Protein AF-A0A538ED12-F1 (afdb_monomer_lite)

Foldseek 3Di:
DCCCPVVVHDPVDLVVQLVVCVVVPHDNVVSVVQSVDVCVCVCVVVVVVVVCVVVPNPDPDWDQDPVPDIDHDPDDPVVVVVVVVVVD

Radius of gyration: 17.28 Å; chains: 1; bounding box: 34×29×42 Å

Sequence (88 aa):
MDAYWSEATDIGGPDELRRLAAEVGLAPDDVERVIGESSAFLDVVEASTRQAQSIGINAIPAFLLDRRLIVLGAQPFEVFRNAFASIG

pLDDT: mean 95.97, std 3.17, range [71.69, 98.25]

Structure (mmCIF, N/CA/C/O backbone):
data_AF-A0A538ED12-F1
#
_entry.id   AF-A0A538ED12-F1
#
loop_
_atom_site.group_PDB
_atom_site.id
_atom_site.type_symbol
_atom_site.label_atom_id
_atom_site.label_alt_id
_atom_site.label_comp_id
_atom_site.label_asym_id
_atom_site.label_entity_id
_atom_site.label_seq_id
_atom_site.pdbx_PDB_ins_code
_atom_site.Cartn_x
_atom_site.Cartn_y
_atom_site.Cartn_z
_atom_site.occupancy
_atom_site.B_iso_or_equiv
_atom_site.auth_seq_id
_atom_site.auth_comp_id
_atom_site.auth_asym_id
_atom_site.auth_atom_id
_atom_site.pdbx_PDB_model_num
ATOM 1 N N . MET A 1 1 ? -5.698 7.590 0.484 1.00 90.81 1 MET A N 1
ATOM 2 C CA . MET A 1 1 ? -4.446 8.351 0.260 1.00 90.81 1 MET A CA 1
ATOM 3 C C . MET A 1 1 ? -4.609 9.778 0.746 1.00 90.81 1 MET A C 1
ATOM 5 O O . MET A 1 1 ? -3.739 10.223 1.482 1.00 90.81 1 MET A O 1
ATOM 9 N N . ASP A 1 2 ? -5.718 10.445 0.407 1.00 96.50 2 ASP A N 1
ATOM 10 C CA . ASP A 1 2 ? -5.987 11.828 0.825 1.00 96.50 2 ASP A CA 1
ATOM 11 C C . ASP A 1 2 ? -5.952 12.028 2.340 1.00 96.50 2 ASP A C 1
ATOM 13 O O . ASP A 1 2 ? -5.226 12.904 2.791 1.00 96.50 2 ASP A O 1
ATOM 17 N N . ALA A 1 3 ? -6.591 11.149 3.117 1.00 97.69 3 ALA A N 1
ATOM 18 C CA . ALA A 1 3 ? -6.549 11.175 4.584 1.00 97.69 3 A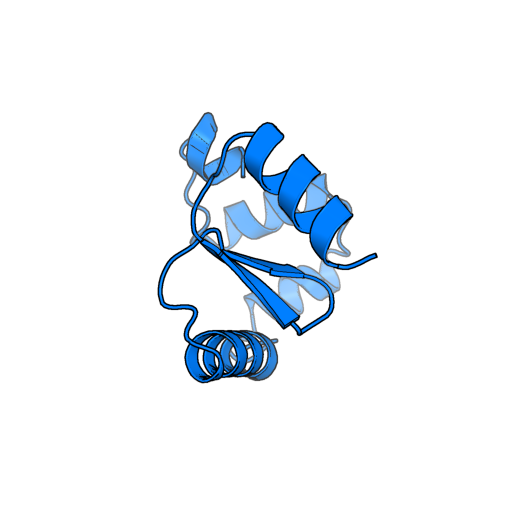LA A CA 1
ATOM 19 C C . ALA A 1 3 ? -5.134 11.411 5.155 1.00 97.69 3 ALA A C 1
ATOM 21 O O . ALA A 1 3 ? -4.894 12.343 5.913 1.00 97.69 3 ALA A O 1
ATOM 22 N N . TYR A 1 4 ? -4.148 10.629 4.707 1.00 97.56 4 TYR A N 1
ATOM 23 C CA . TYR A 1 4 ? -2.776 10.756 5.199 1.00 97.56 4 TYR A CA 1
ATOM 24 C C . TYR A 1 4 ? -1.999 11.905 4.546 1.00 97.56 4 TYR A C 1
ATOM 26 O O . TYR A 1 4 ? -1.342 12.679 5.235 1.00 97.56 4 TYR A O 1
ATOM 34 N N . TRP A 1 5 ? -2.038 12.011 3.213 1.00 96.69 5 TRP A N 1
ATOM 35 C CA . TRP A 1 5 ? -1.144 12.908 2.467 1.00 96.69 5 TRP A CA 1
ATOM 36 C C . TRP A 1 5 ? -1.700 14.317 2.249 1.00 96.69 5 TRP A C 1
ATOM 38 O O . TRP A 1 5 ? -0.921 15.265 2.176 1.00 96.69 5 TRP A O 1
ATOM 48 N N . SER A 1 6 ? -3.018 14.454 2.123 1.00 97.75 6 SER A N 1
ATOM 49 C CA . SER A 1 6 ? -3.705 15.713 1.811 1.00 97.75 6 SER A CA 1
ATOM 50 C C . SER A 1 6 ? -4.338 16.333 3.060 1.00 97.75 6 SER A C 1
ATOM 52 O O . SER A 1 6 ? -4.251 17.542 3.262 1.00 97.75 6 SER A O 1
ATOM 54 N N . GLU A 1 7 ? -4.964 15.509 3.901 1.00 97.38 7 GLU A N 1
ATOM 55 C CA . GLU A 1 7 ? -5.736 15.932 5.080 1.00 97.38 7 GLU A CA 1
ATOM 56 C C . GLU A 1 7 ? -4.934 15.833 6.386 1.00 97.38 7 GLU A C 1
ATOM 58 O O . GLU A 1 7 ? -5.318 16.435 7.387 1.00 97.38 7 GLU A O 1
ATOM 63 N N . ALA A 1 8 ? -3.804 15.117 6.368 1.00 97.50 8 ALA A N 1
ATOM 64 C CA . ALA A 1 8 ? -2.922 14.894 7.514 1.00 97.50 8 ALA A CA 1
ATOM 65 C C . ALA A 1 8 ? -3.640 14.322 8.757 1.00 97.50 8 ALA A C 1
ATOM 67 O O . ALA A 1 8 ? -3.330 14.695 9.891 1.00 97.50 8 ALA A O 1
ATOM 68 N N . THR A 1 9 ? -4.593 13.411 8.551 1.00 97.75 9 THR A N 1
ATOM 69 C CA . THR A 1 9 ? -5.311 12.717 9.625 1.00 97.75 9 THR A CA 1
ATOM 70 C C . THR A 1 9 ? -4.579 11.453 10.088 1.00 97.75 9 THR A C 1
ATOM 72 O O . THR A 1 9 ? -3.738 10.882 9.385 1.00 97.75 9 THR A O 1
ATOM 75 N N . ASP A 1 10 ? -4.888 11.009 11.309 1.00 97.19 10 ASP A N 1
ATOM 76 C CA . ASP A 1 10 ? -4.300 9.805 11.897 1.00 97.19 10 ASP A CA 1
ATOM 77 C C . ASP A 1 10 ? -4.962 8.530 11.358 1.00 97.19 10 ASP A C 1
ATOM 79 O O . ASP A 1 10 ? -5.908 7.998 11.938 1.00 97.19 10 ASP A O 1
ATOM 83 N N . ILE A 1 11 ? -4.417 7.995 10.265 1.00 96.06 11 ILE A N 1
ATOM 84 C CA . ILE A 1 11 ? -4.858 6.713 9.691 1.00 96.06 11 ILE A CA 1
ATOM 85 C C . ILE A 1 11 ? -4.420 5.479 10.506 1.00 96.06 11 ILE A C 1
ATOM 87 O O . ILE A 1 11 ? -4.687 4.354 10.089 1.00 96.06 11 ILE A O 1
ATOM 91 N N . GLY A 1 12 ? -3.723 5.660 11.634 1.00 94.62 12 GLY A N 1
ATOM 92 C CA . GLY A 1 12 ? -3.496 4.612 12.631 1.00 94.62 12 GLY A CA 1
ATOM 93 C C . GLY A 1 12 ? -4.621 4.525 13.670 1.00 94.62 12 GLY A C 1
ATOM 94 O O . GLY A 1 12 ? -4.702 3.539 14.404 1.00 94.62 12 GLY A O 1
ATOM 95 N N . GLY A 1 13 ? -5.495 5.535 13.724 1.00 96.50 13 GLY A N 1
ATOM 96 C CA . GLY A 1 13 ? -6.604 5.633 14.662 1.00 96.50 13 GLY A CA 1
ATOM 97 C C . GLY A 1 13 ? -7.832 4.818 14.227 1.00 96.50 13 GLY A C 1
ATOM 98 O O . GLY A 1 13 ? -8.331 5.015 13.117 1.00 96.50 13 GLY A O 1
ATOM 99 N N . PRO A 1 14 ? -8.401 3.959 15.097 1.00 96.31 14 PRO A N 1
ATOM 100 C CA . PRO A 1 14 ? -9.609 3.187 14.790 1.00 96.31 14 PRO A CA 1
ATOM 101 C C . PRO A 1 14 ? -10.808 4.032 14.332 1.00 96.31 14 PRO A C 1
ATOM 103 O O . PRO A 1 14 ? -11.534 3.633 13.426 1.00 96.31 14 PRO A O 1
ATOM 106 N N . ASP A 1 15 ? -11.015 5.206 14.931 1.00 97.00 15 ASP A N 1
ATOM 107 C CA . ASP A 1 15 ? -12.159 6.070 14.608 1.00 97.00 15 ASP A CA 1
ATOM 108 C C . ASP A 1 15 ? -12.041 6.691 13.215 1.00 97.00 15 ASP A C 1
ATOM 110 O O . ASP A 1 15 ? -13.026 6.777 12.479 1.00 97.00 15 ASP A O 1
ATOM 114 N N . GLU A 1 16 ? -10.823 7.050 12.817 1.00 97.69 16 GLU A N 1
ATOM 115 C CA . GLU A 1 16 ? -10.555 7.557 11.477 1.00 97.69 16 GLU A CA 1
ATOM 116 C C . GLU A 1 16 ? -10.713 6.450 10.430 1.00 97.69 16 GLU A C 1
ATOM 118 O O . GLU A 1 16 ? -11.336 6.659 9.390 1.00 97.69 16 GLU A O 1
ATOM 123 N N . LEU A 1 17 ? -10.248 5.232 10.730 1.00 96.94 17 LEU A N 1
ATOM 124 C CA . LEU A 1 17 ? -10.464 4.073 9.862 1.00 96.94 17 LEU A CA 1
ATOM 125 C C . LEU A 1 17 ? -11.957 3.770 9.659 1.00 96.94 17 LEU A C 1
ATOM 127 O O . LEU A 1 17 ? -12.358 3.482 8.532 1.00 96.94 17 LEU A O 1
ATOM 131 N N . ARG A 1 18 ? -12.793 3.890 10.701 1.00 97.81 18 ARG A N 1
ATOM 132 C CA . ARG A 1 18 ? -14.259 3.748 10.586 1.00 97.81 18 ARG A CA 1
ATOM 133 C C . ARG A 1 18 ? -14.869 4.799 9.666 1.00 97.81 18 ARG A C 1
ATOM 135 O O . ARG A 1 18 ? -15.666 4.451 8.794 1.00 97.81 18 ARG A O 1
ATOM 142 N N . ARG A 1 19 ? -14.488 6.070 9.843 1.00 97.81 19 ARG A N 1
ATOM 143 C CA . ARG A 1 19 ? -14.955 7.181 8.999 1.00 97.81 19 ARG A CA 1
ATOM 14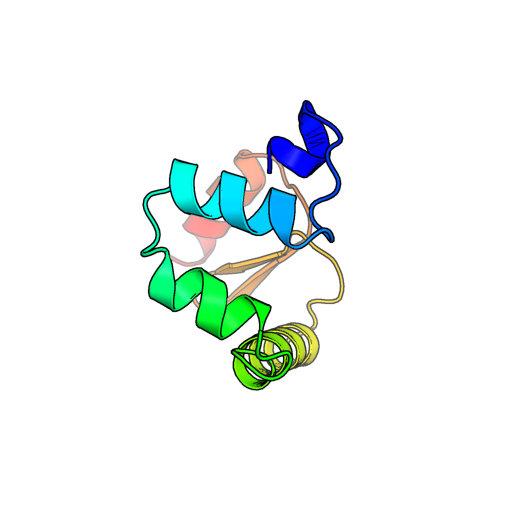4 C C . ARG A 1 19 ? -14.615 6.925 7.531 1.00 97.81 19 ARG A C 1
ATOM 146 O O . ARG A 1 19 ? -15.510 6.924 6.689 1.00 97.81 19 ARG A O 1
ATOM 153 N N . LEU A 1 20 ? -13.344 6.643 7.243 1.00 97.94 20 LEU A N 1
ATOM 154 C CA . LEU A 1 20 ? -12.853 6.402 5.884 1.00 97.94 20 LEU A CA 1
ATOM 155 C C . LEU A 1 20 ? -13.493 5.161 5.249 1.00 97.94 20 LEU A C 1
ATOM 157 O O . LEU A 1 20 ? -13.820 5.169 4.064 1.00 97.94 20 LEU A O 1
ATOM 161 N N . ALA A 1 21 ? -13.710 4.098 6.028 1.00 97.88 21 ALA A N 1
ATOM 162 C CA . ALA A 1 21 ? -14.374 2.889 5.556 1.00 97.88 21 ALA A CA 1
ATOM 163 C C . ALA A 1 21 ? -15.837 3.146 5.149 1.00 97.88 21 ALA A C 1
ATOM 165 O O . ALA A 1 21 ? -16.290 2.622 4.129 1.00 97.88 21 ALA A O 1
ATOM 166 N N . ALA A 1 22 ? -16.558 3.981 5.904 1.00 98.06 22 ALA A N 1
ATOM 167 C CA . ALA A 1 22 ? -17.924 4.377 5.570 1.00 98.06 22 ALA A CA 1
ATOM 168 C C . ALA A 1 22 ? -17.989 5.214 4.279 1.00 98.06 22 ALA A C 1
ATOM 170 O O . ALA A 1 22 ? -18.879 5.001 3.457 1.00 98.06 22 ALA A O 1
ATOM 171 N N . GLU A 1 23 ? -17.028 6.117 4.058 1.00 97.56 23 GLU A N 1
ATOM 172 C CA . GLU A 1 23 ? -16.958 6.962 2.853 1.00 97.56 23 GLU A CA 1
ATOM 173 C C . GLU A 1 23 ? -16.806 6.161 1.559 1.00 97.56 23 GLU A C 1
ATOM 175 O O . GLU A 1 23 ? -17.349 6.545 0.522 1.00 97.56 23 GLU A O 1
ATOM 180 N N . VAL A 1 24 ? -16.107 5.027 1.621 1.00 97.38 24 VAL A N 1
ATOM 181 C CA . VAL A 1 24 ? -15.934 4.119 0.477 1.00 97.38 24 VAL A CA 1
ATOM 182 C C . VAL A 1 24 ? -16.976 2.990 0.437 1.00 97.38 24 VAL A C 1
ATOM 184 O O . VAL A 1 24 ? -16.915 2.135 -0.445 1.00 97.38 24 VAL A O 1
ATOM 187 N N . GLY A 1 25 ? -17.951 2.993 1.356 1.00 98.12 25 GLY A N 1
ATOM 188 C CA . GLY A 1 25 ? -19.107 2.092 1.346 1.00 98.12 25 GLY A CA 1
ATOM 189 C C . GLY A 1 25 ? -18.868 0.690 1.914 1.00 98.12 25 GLY A C 1
ATOM 190 O O . GLY A 1 25 ? -19.592 -0.237 1.545 1.00 98.12 25 GLY A O 1
ATOM 191 N N . LEU A 1 26 ? -17.872 0.502 2.789 1.00 98.25 26 LEU A N 1
ATOM 192 C CA . LEU A 1 26 ? -17.676 -0.777 3.483 1.00 98.25 26 LEU A CA 1
ATOM 193 C C . LEU A 1 26 ? -18.770 -1.019 4.532 1.00 98.25 26 LEU A C 1
ATOM 195 O O . LEU A 1 26 ? -19.276 -0.088 5.158 1.00 98.25 26 LEU A O 1
ATOM 199 N N . ALA A 1 27 ? -19.123 -2.291 4.737 1.00 98.12 27 ALA A N 1
ATOM 200 C CA . ALA A 1 27 ? -20.126 -2.684 5.720 1.00 98.12 27 ALA A CA 1
ATOM 201 C C . ALA A 1 27 ? -19.625 -2.397 7.152 1.00 98.12 27 ALA A C 1
ATOM 203 O O . ALA A 1 27 ? -18.561 -2.903 7.519 1.00 98.12 27 ALA A O 1
ATOM 204 N N . PRO A 1 28 ? -20.375 -1.644 7.983 1.00 97.19 28 PRO A N 1
ATOM 205 C CA . PRO A 1 28 ? -19.936 -1.282 9.333 1.00 97.19 28 PRO A CA 1
ATOM 206 C C . PRO A 1 28 ? -19.575 -2.490 10.201 1.00 97.19 28 PRO A C 1
ATOM 208 O O . PRO A 1 28 ? -18.537 -2.485 10.853 1.00 97.19 28 PRO A O 1
ATOM 211 N N . ASP A 1 29 ? -20.376 -3.557 10.144 1.00 97.88 29 ASP A N 1
ATOM 212 C CA . ASP A 1 29 ? -20.150 -4.762 10.949 1.00 97.88 29 ASP A CA 1
ATOM 213 C C . ASP A 1 29 ? -18.830 -5.467 10.590 1.00 97.88 29 ASP A C 1
ATOM 215 O O . ASP A 1 29 ? -18.122 -5.958 11.471 1.00 97.88 29 ASP A O 1
ATOM 219 N N . ASP A 1 30 ? -18.457 -5.481 9.305 1.00 97.50 30 ASP A N 1
ATOM 220 C CA . ASP A 1 30 ? -17.175 -6.034 8.862 1.00 97.50 30 ASP A CA 1
ATOM 221 C C . ASP A 1 30 ? -16.000 -5.167 9.310 1.00 97.50 30 ASP A C 1
ATOM 223 O O . ASP A 1 30 ? -14.968 -5.694 9.729 1.00 97.50 30 ASP A O 1
ATOM 227 N N . VAL A 1 31 ? -16.156 -3.843 9.243 1.00 97.69 31 VAL A N 1
ATOM 228 C CA . VAL A 1 31 ? -15.139 -2.884 9.684 1.00 97.69 31 VAL A CA 1
ATOM 229 C C . VAL A 1 31 ? -14.892 -3.027 11.182 1.00 97.69 31 VAL A C 1
ATOM 231 O O . VAL A 1 31 ? -13.741 -3.162 11.590 1.00 97.69 31 VAL A O 1
ATOM 234 N N . GLU A 1 32 ? -15.948 -3.079 11.997 1.00 97.56 32 GLU A N 1
ATOM 235 C CA . GLU A 1 32 ? -15.821 -3.276 13.445 1.00 97.56 32 GLU A CA 1
ATOM 236 C C . GLU A 1 32 ? -15.155 -4.605 13.784 1.00 97.56 32 GLU A C 1
ATOM 238 O O . GLU A 1 32 ? -14.256 -4.652 14.627 1.00 97.56 32 GLU A O 1
ATOM 243 N N . ARG A 1 33 ? -15.548 -5.684 13.098 1.00 97.31 33 ARG A N 1
ATOM 244 C CA . ARG A 1 33 ? -14.937 -7.000 13.292 1.00 97.31 33 ARG A CA 1
ATOM 245 C C . ARG A 1 33 ? -13.434 -6.959 13.012 1.00 97.31 33 ARG A C 1
ATOM 247 O O . ARG A 1 33 ? -12.660 -7.472 13.810 1.00 97.31 33 ARG A O 1
ATOM 254 N N . VAL A 1 34 ? -13.020 -6.352 11.899 1.00 97.06 34 VAL A N 1
ATOM 255 C CA . VAL A 1 34 ? -11.607 -6.292 11.490 1.00 97.06 34 VAL A CA 1
ATOM 256 C C . VAL A 1 34 ? -10.797 -5.363 12.391 1.00 97.06 34 VAL A C 1
ATOM 258 O O . VAL A 1 34 ? -9.698 -5.725 12.792 1.00 97.06 34 VAL A O 1
ATOM 261 N N . ILE A 1 35 ? -11.332 -4.196 12.756 1.00 95.94 35 ILE A N 1
ATOM 262 C CA . ILE A 1 35 ? -10.663 -3.262 13.675 1.00 95.94 35 ILE A CA 1
ATOM 263 C C . ILE A 1 35 ? -10.494 -3.885 15.070 1.00 95.94 35 ILE A C 1
ATOM 265 O O . ILE A 1 35 ? -9.475 -3.663 15.723 1.00 95.94 35 ILE A O 1
ATOM 269 N N . GLY A 1 36 ? -11.474 -4.666 15.534 1.00 96.06 36 GLY A N 1
ATOM 270 C CA . GLY A 1 36 ? -11.424 -5.350 16.828 1.00 96.06 36 GLY A CA 1
ATOM 271 C C . GLY A 1 36 ? -10.521 -6.588 16.866 1.00 96.06 36 GLY A C 1
ATOM 272 O O . GLY A 1 36 ? -10.166 -7.049 17.950 1.00 96.06 36 GLY A O 1
ATOM 273 N N . GLU A 1 37 ? -10.134 -7.128 15.710 1.00 96.12 37 GLU A N 1
ATOM 274 C CA . GLU A 1 37 ? -9.350 -8.354 15.586 1.00 96.12 37 GLU A CA 1
ATOM 275 C C . GLU A 1 37 ? -7.994 -8.058 14.934 1.00 96.12 37 GLU A C 1
ATOM 277 O O . GLU A 1 37 ? -7.854 -8.065 13.716 1.00 96.12 37 GLU A O 1
ATOM 282 N N . SER A 1 38 ? -6.948 -7.856 15.741 1.00 89.00 38 SER A N 1
ATOM 283 C CA . SER A 1 38 ? -5.613 -7.484 15.237 1.00 89.00 38 SER A CA 1
ATOM 284 C C . SER A 1 38 ? -4.974 -8.511 14.291 1.00 89.00 38 SER A C 1
ATOM 286 O O . SER A 1 38 ? -4.039 -8.182 13.566 1.00 89.00 38 SER A O 1
ATOM 288 N N . SER A 1 39 ? -5.432 -9.766 14.322 1.00 95.50 39 SER A N 1
ATOM 289 C CA . SER A 1 39 ? -5.001 -10.826 13.404 1.00 95.50 39 SER A CA 1
ATOM 290 C C . SER A 1 39 ? -5.759 -10.829 12.076 1.00 95.50 39 SER A C 1
ATOM 292 O O . SER A 1 39 ? -5.327 -11.506 11.141 1.00 95.50 39 SER A O 1
ATOM 294 N N . ALA A 1 40 ? -6.871 -10.096 11.960 1.00 96.44 40 ALA A N 1
ATOM 295 C CA . ALA A 1 40 ? -7.647 -10.037 10.732 1.00 96.44 40 ALA A CA 1
ATOM 296 C C . ALA A 1 40 ? -6.764 -9.533 9.581 1.00 96.44 40 ALA A C 1
ATOM 298 O O . ALA A 1 40 ? -6.168 -8.462 9.648 1.00 96.44 40 ALA A O 1
ATOM 299 N N . PHE A 1 41 ? -6.669 -10.336 8.517 1.00 96.94 41 PHE A N 1
ATOM 300 C CA . PHE A 1 41 ? -5.820 -10.099 7.341 1.00 96.94 41 PHE A CA 1
ATOM 301 C C . PHE A 1 41 ? -4.302 -10.043 7.582 1.00 96.94 41 PHE A C 1
ATOM 303 O O . PHE A 1 41 ? -3.570 -9.839 6.611 1.00 96.94 41 PHE A O 1
ATOM 310 N N . LEU A 1 42 ? -3.803 -10.288 8.800 1.00 97.19 42 LEU A N 1
ATOM 311 C CA . LEU A 1 42 ? -2.365 -10.241 9.090 1.00 97.19 42 LEU A CA 1
ATOM 312 C C . LEU A 1 42 ? -1.576 -11.183 8.169 1.00 97.19 42 LEU A C 1
ATOM 314 O O . LEU A 1 42 ? -0.656 -10.745 7.480 1.00 97.19 42 LEU A O 1
ATOM 318 N N . ASP A 1 43 ? -2.011 -12.440 8.055 1.00 98.00 43 ASP A N 1
ATOM 319 C CA . ASP A 1 43 ? -1.373 -13.433 7.182 1.00 98.00 43 ASP A CA 1
ATOM 320 C C . ASP A 1 43 ? -1.349 -12.996 5.712 1.00 98.00 43 ASP A C 1
ATOM 322 O O . ASP A 1 43 ? -0.371 -13.239 5.004 1.00 98.00 43 ASP A O 1
ATOM 326 N N . VAL A 1 44 ? -2.408 -12.325 5.248 1.00 97.88 44 VAL A N 1
ATOM 327 C CA . VAL A 1 44 ? -2.521 -11.829 3.868 1.00 97.88 44 VAL A CA 1
ATOM 328 C C . VAL A 1 44 ? -1.511 -10.706 3.623 1.00 97.88 44 VAL A C 1
ATOM 330 O O . VAL A 1 44 ? -0.789 -10.732 2.623 1.00 97.88 44 VAL A O 1
ATOM 333 N N . VAL A 1 45 ? -1.422 -9.745 4.548 1.00 97.31 45 VAL A N 1
ATOM 334 C CA . VAL A 1 45 ? -0.481 -8.616 4.476 1.00 97.31 45 VAL A CA 1
ATOM 335 C C . VAL A 1 45 ? 0.964 -9.110 4.534 1.00 97.31 45 VAL A C 1
ATOM 337 O O . VAL A 1 45 ? 1.797 -8.715 3.710 1.00 97.31 45 VAL A O 1
ATOM 340 N N . GLU A 1 46 ? 1.274 -10.016 5.459 1.00 97.69 46 GLU A N 1
ATOM 341 C CA . GLU A 1 46 ? 2.619 -10.563 5.589 1.00 97.69 46 GLU A CA 1
ATOM 342 C C . GLU A 1 46 ? 3.014 -11.446 4.402 1.00 97.69 46 GLU A C 1
ATOM 344 O O . GLU A 1 46 ? 4.146 -11.358 3.925 1.00 97.69 46 GLU A O 1
ATOM 349 N N . ALA A 1 47 ? 2.107 -12.291 3.898 1.00 98.19 47 ALA A N 1
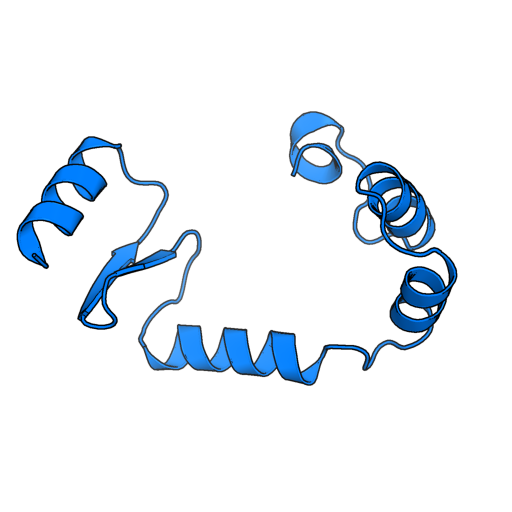ATOM 350 C CA . ALA A 1 47 ? 2.379 -13.132 2.735 1.00 98.19 47 ALA A CA 1
ATOM 351 C C . ALA A 1 47 ? 2.666 -12.286 1.489 1.00 98.19 47 ALA A C 1
ATOM 353 O O . ALA A 1 47 ? 3.646 -12.553 0.792 1.00 98.19 47 ALA A O 1
ATOM 354 N N . SER A 1 48 ? 1.876 -11.233 1.255 1.00 96.88 48 SER A N 1
ATOM 355 C CA . SER A 1 48 ? 2.111 -10.268 0.173 1.00 96.88 48 SER A CA 1
ATOM 356 C C . SER A 1 48 ? 3.474 -9.575 0.317 1.00 96.88 48 SER A C 1
ATOM 358 O O . SER A 1 48 ? 4.258 -9.515 -0.634 1.00 96.88 48 SER A O 1
ATOM 360 N N . THR A 1 49 ? 3.818 -9.142 1.535 1.00 96.94 49 THR A N 1
ATOM 361 C CA . THR A 1 49 ? 5.108 -8.497 1.832 1.00 96.94 49 THR A CA 1
ATOM 362 C C . THR A 1 49 ? 6.288 -9.445 1.596 1.00 96.94 49 THR A C 1
ATOM 364 O O . THR A 1 49 ? 7.249 -9.080 0.915 1.00 96.94 49 THR A O 1
ATOM 367 N N . ARG A 1 50 ? 6.207 -10.688 2.093 1.00 97.56 50 ARG A N 1
ATOM 368 C CA . ARG A 1 50 ? 7.224 -11.728 1.865 1.00 97.56 50 ARG A CA 1
ATOM 369 C C . ARG A 1 50 ? 7.377 -12.048 0.382 1.00 97.56 50 ARG A C 1
ATOM 371 O O . ARG A 1 50 ? 8.501 -12.192 -0.093 1.00 97.56 50 ARG A O 1
ATOM 378 N N . GLN A 1 51 ? 6.271 -12.134 -0.357 1.00 95.88 51 GLN A N 1
ATOM 379 C CA . GLN A 1 51 ? 6.304 -12.365 -1.798 1.00 95.88 51 GLN A CA 1
ATOM 380 C C . GLN A 1 51 ? 7.057 -11.240 -2.515 1.00 95.88 51 GLN A C 1
ATOM 382 O O . GLN A 1 51 ? 7.969 -11.536 -3.285 1.00 95.88 51 GLN A O 1
ATOM 387 N N . ALA A 1 52 ? 6.735 -9.975 -2.232 1.00 96.00 52 ALA A N 1
ATOM 388 C CA . ALA A 1 52 ? 7.420 -8.824 -2.820 1.00 96.00 52 ALA A CA 1
ATOM 389 C C . ALA A 1 52 ? 8.933 -8.850 -2.529 1.00 96.00 52 ALA A C 1
ATOM 391 O O . ALA A 1 52 ? 9.750 -8.744 -3.446 1.00 96.00 52 ALA A O 1
ATOM 392 N N . GLN A 1 53 ? 9.316 -9.096 -1.274 1.00 95.88 53 GLN A N 1
ATOM 393 C CA . GLN A 1 53 ? 10.722 -9.206 -0.880 1.00 95.88 53 GLN A CA 1
ATOM 394 C C . GLN A 1 53 ? 11.438 -10.369 -1.583 1.00 95.88 53 GLN A C 1
ATOM 396 O O . GLN A 1 53 ? 12.570 -10.205 -2.036 1.00 95.88 53 GLN A O 1
ATOM 401 N N . SER A 1 54 ? 10.776 -11.523 -1.736 1.00 95.62 54 SER A N 1
ATOM 402 C CA . SER A 1 54 ? 11.361 -12.718 -2.368 1.00 95.62 54 SER A CA 1
ATOM 403 C C . SER A 1 54 ? 11.731 -12.521 -3.841 1.00 95.62 54 SER A C 1
ATOM 405 O O . SER A 1 54 ? 12.622 -13.202 -4.344 1.00 95.62 54 SER A O 1
ATOM 407 N N . ILE A 1 55 ? 11.083 -11.569 -4.519 1.00 94.25 55 ILE A N 1
ATOM 408 C CA . ILE A 1 55 ? 11.359 -11.210 -5.916 1.00 94.25 55 ILE A CA 1
ATOM 409 C C . ILE A 1 55 ? 12.206 -9.933 -6.046 1.00 94.25 55 ILE A C 1
ATOM 411 O O . ILE A 1 55 ? 12.326 -9.383 -7.137 1.00 94.25 55 ILE A O 1
ATOM 415 N N . GLY A 1 56 ? 12.804 -9.458 -4.947 1.00 91.88 56 GLY A N 1
ATOM 416 C CA . GLY A 1 56 ? 13.738 -8.330 -4.943 1.00 91.88 56 GLY A CA 1
ATOM 417 C C . GLY A 1 56 ? 13.101 -6.944 -4.814 1.00 91.88 56 GLY A C 1
ATOM 418 O O . GLY A 1 56 ? 13.803 -5.946 -4.971 1.00 91.88 56 GLY A O 1
ATOM 419 N N . ILE A 1 57 ? 11.803 -6.843 -4.507 1.00 96.00 57 ILE A N 1
ATOM 420 C CA . ILE A 1 57 ? 11.159 -5.553 -4.224 1.00 96.00 57 ILE A CA 1
ATOM 421 C C . ILE A 1 57 ? 11.471 -5.154 -2.777 1.00 96.00 57 ILE A C 1
ATOM 423 O O . ILE A 1 57 ? 10.959 -5.746 -1.829 1.00 96.00 57 ILE A O 1
ATOM 427 N N . ASN A 1 58 ? 12.314 -4.133 -2.614 1.00 93.00 58 ASN A N 1
ATOM 428 C CA . ASN A 1 58 ? 12.766 -3.615 -1.315 1.00 93.00 58 ASN A CA 1
ATOM 429 C C . ASN A 1 58 ? 12.358 -2.154 -1.045 1.00 93.00 58 ASN A C 1
ATOM 431 O O . ASN A 1 58 ? 12.680 -1.614 0.011 1.00 93.00 58 ASN A O 1
ATOM 435 N N . ALA A 1 59 ? 11.654 -1.518 -1.981 1.00 93.12 59 ALA A N 1
ATOM 436 C CA . ALA A 1 59 ? 11.157 -0.153 -1.869 1.00 93.12 59 ALA A CA 1
ATOM 437 C C . ALA A 1 59 ? 9.852 0.002 -2.661 1.00 93.12 59 ALA A C 1
ATOM 439 O O . ALA A 1 59 ? 9.611 -0.738 -3.617 1.00 93.12 59 ALA A O 1
ATOM 440 N N . ILE A 1 60 ? 9.025 0.975 -2.271 1.00 95.94 60 ILE A N 1
ATOM 441 C CA . ILE A 1 60 ? 7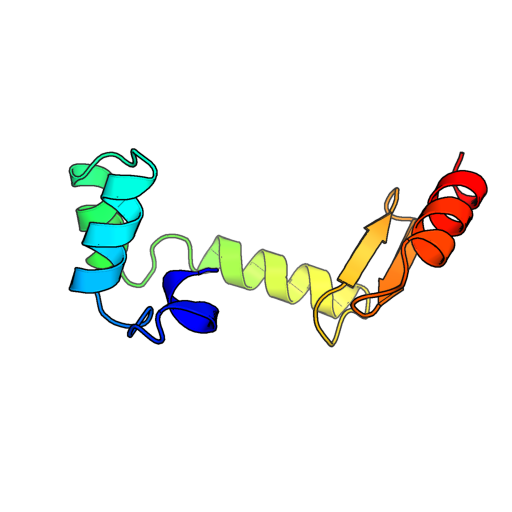.750 1.296 -2.928 1.00 95.94 60 ILE A CA 1
ATOM 442 C C . ILE A 1 60 ? 7.752 2.725 -3.510 1.00 95.94 60 ILE A C 1
ATOM 444 O O . ILE A 1 60 ? 8.458 3.588 -2.985 1.00 95.94 60 ILE A O 1
ATOM 448 N N . PRO A 1 61 ? 6.950 3.001 -4.561 1.00 96.31 61 PRO A N 1
ATOM 449 C CA . PRO A 1 61 ? 6.129 2.038 -5.302 1.00 96.31 61 PRO A CA 1
ATOM 450 C C . PRO A 1 61 ? 6.978 1.112 -6.186 1.00 96.31 61 PRO A C 1
ATOM 452 O O . PRO A 1 61 ? 8.072 1.473 -6.612 1.00 96.31 61 PRO A O 1
ATOM 455 N N . ALA A 1 62 ? 6.467 -0.088 -6.452 1.00 96.62 62 ALA A N 1
ATOM 456 C CA . ALA A 1 62 ? 7.074 -1.078 -7.335 1.00 96.62 62 ALA A CA 1
ATOM 457 C C . ALA A 1 62 ? 5.984 -1.806 -8.123 1.00 96.62 62 ALA A C 1
ATOM 459 O O . ALA A 1 62 ? 4.903 -2.069 -7.596 1.00 96.62 62 ALA A O 1
ATOM 460 N N . PHE A 1 63 ? 6.277 -2.147 -9.375 1.00 95.81 63 PHE A N 1
ATOM 461 C CA . PHE A 1 63 ? 5.329 -2.766 -10.297 1.00 95.81 63 PHE A CA 1
ATOM 462 C C . PHE A 1 63 ? 5.960 -4.011 -10.917 1.00 95.81 63 PHE A C 1
ATOM 464 O O . PHE A 1 63 ? 7.026 -3.918 -11.522 1.00 95.81 63 PHE A O 1
ATOM 471 N N . LEU A 1 64 ? 5.303 -5.166 -10.787 1.00 94.94 64 LEU A N 1
ATOM 472 C CA . LEU A 1 64 ? 5.677 -6.406 -11.471 1.00 94.94 64 LEU A CA 1
ATOM 473 C C . LEU A 1 64 ? 4.753 -6.612 -12.676 1.00 94.94 64 LEU A C 1
ATOM 475 O O . LEU A 1 64 ? 3.571 -6.907 -12.514 1.00 94.94 64 LEU A O 1
ATOM 479 N N . LEU A 1 65 ? 5.296 -6.479 -13.881 1.00 95.44 65 LEU A N 1
ATOM 480 C CA . LEU A 1 65 ? 4.560 -6.582 -15.137 1.00 95.44 65 LEU A CA 1
ATOM 481 C C . LEU A 1 65 ? 4.747 -7.974 -15.754 1.00 95.44 65 LEU A C 1
ATOM 483 O O . LEU A 1 65 ? 5.874 -8.457 -15.891 1.00 95.44 65 LEU A O 1
ATOM 487 N N . ASP A 1 66 ? 3.628 -8.634 -16.069 1.00 94.31 66 ASP A N 1
ATOM 488 C CA . ASP A 1 66 ? 3.542 -10.015 -16.585 1.00 94.31 66 ASP A CA 1
ATOM 489 C C . ASP A 1 66 ? 4.430 -11.037 -15.843 1.00 94.31 66 ASP A C 1
ATOM 491 O O . ASP A 1 66 ? 4.934 -12.000 -16.415 1.00 94.31 66 ASP A O 1
ATOM 495 N N . ARG A 1 67 ? 4.671 -10.827 -14.541 1.00 92.62 67 ARG A N 1
ATOM 496 C CA . ARG A 1 67 ? 5.588 -11.654 -13.729 1.00 92.62 67 ARG A CA 1
ATOM 497 C C . ARG A 1 67 ? 7.021 -11.747 -14.289 1.00 92.62 67 ARG A C 1
ATOM 499 O O . ARG A 1 67 ? 7.741 -12.679 -13.942 1.00 92.62 67 ARG A O 1
ATOM 506 N N . ARG A 1 68 ? 7.439 -10.808 -15.147 1.00 92.50 68 ARG A N 1
ATOM 507 C CA . ARG A 1 68 ? 8.738 -10.831 -15.851 1.00 92.50 68 ARG A CA 1
ATOM 508 C C . ARG A 1 68 ? 9.561 -9.570 -15.646 1.00 92.50 68 ARG A C 1
ATOM 510 O O . ARG A 1 68 ? 10.777 -9.662 -15.526 1.00 92.50 68 ARG A O 1
ATOM 517 N N . LEU A 1 69 ? 8.913 -8.406 -15.629 1.00 94.31 69 LEU A N 1
ATOM 518 C CA . LEU A 1 69 ? 9.591 -7.113 -15.597 1.00 94.31 69 LEU A CA 1
ATOM 519 C C . LEU A 1 69 ? 9.223 -6.349 -14.327 1.00 94.31 69 LEU A C 1
ATOM 521 O O . LEU A 1 69 ? 8.045 -6.121 -14.067 1.00 94.31 69 LEU A O 1
ATOM 525 N N . ILE A 1 70 ? 10.227 -5.937 -13.554 1.00 94.75 70 ILE A N 1
ATOM 526 C CA . ILE A 1 70 ? 10.039 -5.098 -12.367 1.00 94.75 70 ILE A CA 1
ATOM 527 C C . ILE A 1 70 ? 10.379 -3.648 -12.718 1.00 94.75 70 ILE A C 1
ATOM 529 O O . ILE A 1 70 ? 11.470 -3.365 -13.209 1.00 94.75 70 ILE A O 1
ATOM 533 N N . VAL A 1 71 ? 9.461 -2.728 -12.422 1.00 95.38 71 VAL A N 1
ATOM 534 C CA . VAL A 1 71 ? 9.673 -1.276 -12.490 1.00 95.38 71 VAL A CA 1
ATOM 535 C C . VAL A 1 71 ? 9.640 -0.724 -11.066 1.00 95.38 71 VAL A C 1
ATOM 537 O O . VAL A 1 71 ? 8.619 -0.824 -10.387 1.00 95.38 71 VAL A O 1
ATOM 540 N N . LEU A 1 72 ? 10.761 -0.166 -10.602 1.00 94.31 72 LEU A N 1
ATOM 541 C CA . LEU A 1 72 ? 10.897 0.405 -9.258 1.00 94.31 72 LEU A CA 1
ATOM 542 C C . LEU A 1 72 ? 10.757 1.931 -9.280 1.00 94.31 72 LEU A C 1
ATOM 544 O O . LEU A 1 72 ? 11.346 2.614 -10.121 1.00 94.31 72 LEU A O 1
ATOM 548 N N . GLY A 1 73 ? 10.037 2.458 -8.294 1.00 94.88 73 GLY A N 1
ATOM 549 C CA . GLY A 1 73 ? 9.822 3.882 -8.077 1.00 94.88 73 GLY A CA 1
ATOM 550 C C . GLY A 1 73 ? 8.643 4.463 -8.858 1.00 94.88 73 GLY A C 1
ATOM 551 O O . GLY A 1 73 ? 8.057 3.836 -9.743 1.00 94.88 73 GLY A O 1
ATOM 552 N N . ALA A 1 74 ? 8.296 5.703 -8.509 1.00 96.19 74 ALA A N 1
ATOM 553 C CA . ALA A 1 74 ? 7.282 6.495 -9.199 1.00 96.19 74 ALA A CA 1
ATOM 554 C C . ALA A 1 74 ? 7.853 7.025 -10.525 1.00 96.19 74 ALA A C 1
ATOM 556 O O . ALA A 1 74 ? 8.266 8.178 -10.633 1.00 96.19 74 ALA A O 1
ATOM 557 N N . GLN A 1 75 ? 7.954 6.139 -11.515 1.00 97.19 75 GLN A N 1
ATOM 558 C CA . GLN A 1 75 ? 8.561 6.454 -12.803 1.00 97.19 75 GLN A CA 1
ATOM 559 C C . GLN A 1 75 ? 7.644 7.318 -13.688 1.00 97.19 75 GLN A C 1
ATOM 561 O O . GLN A 1 75 ? 6.418 7.242 -13.571 1.00 97.19 75 GLN A O 1
ATOM 566 N N . PRO A 1 76 ? 8.209 8.108 -14.619 1.00 97.88 76 PRO A N 1
ATOM 567 C CA . PRO A 1 76 ? 7.428 8.825 -15.620 1.00 97.88 76 PRO A CA 1
ATOM 568 C C . PRO A 1 76 ? 6.595 7.884 -16.498 1.00 97.88 76 PRO A C 1
ATOM 570 O O . PRO A 1 76 ? 6.993 6.748 -16.763 1.00 97.88 76 PRO A O 1
ATOM 573 N N . PHE A 1 77 ? 5.489 8.400 -17.041 1.00 97.44 77 PHE A N 1
ATOM 574 C CA . PHE A 1 77 ? 4.607 7.675 -17.970 1.00 97.44 77 PHE A CA 1
ATOM 575 C C . PHE A 1 77 ? 5.370 6.969 -19.102 1.00 97.44 77 PHE A C 1
ATOM 577 O O . PHE A 1 77 ? 5.074 5.827 -19.445 1.00 97.44 77 PHE A O 1
ATOM 584 N N . GLU A 1 78 ? 6.397 7.625 -19.641 1.00 97.94 78 GLU A N 1
ATOM 585 C CA . GLU A 1 78 ? 7.210 7.103 -20.738 1.00 97.94 78 GLU A CA 1
ATOM 586 C C . GLU A 1 78 ? 7.933 5.792 -20.411 1.00 97.94 78 GLU A C 1
ATOM 588 O O . GLU A 1 78 ? 8.046 4.912 -21.266 1.00 97.94 78 GLU A O 1
ATOM 593 N N . VAL A 1 79 ? 8.370 5.621 -19.161 1.00 97.56 79 VAL A N 1
ATOM 594 C CA . VAL A 1 79 ? 8.994 4.374 -18.704 1.00 97.56 79 VAL A CA 1
ATOM 595 C C . VAL A 1 79 ? 7.977 3.240 -18.741 1.00 97.56 79 VAL A C 1
ATOM 597 O O . VAL A 1 79 ? 8.279 2.168 -19.259 1.00 97.56 79 VAL A O 1
ATOM 600 N N . PHE A 1 80 ? 6.757 3.487 -18.261 1.00 96.94 80 PHE A N 1
ATOM 601 C CA . PHE A 1 80 ? 5.687 2.493 -18.297 1.00 96.94 80 PHE A CA 1
ATOM 602 C C . PHE A 1 80 ? 5.261 2.158 -19.725 1.00 96.94 80 PHE A C 1
ATOM 604 O O . PHE A 1 80 ? 5.131 0.981 -20.047 1.00 96.94 80 PHE A O 1
ATOM 611 N N . ARG A 1 81 ? 5.112 3.160 -20.602 1.00 97.19 81 ARG A N 1
ATOM 612 C CA . ARG A 1 81 ? 4.789 2.950 -22.023 1.00 97.19 81 ARG A CA 1
ATOM 613 C C . ARG A 1 81 ? 5.772 1.981 -22.684 1.00 97.19 81 ARG A C 1
ATOM 615 O O . ARG A 1 81 ? 5.350 1.025 -23.330 1.00 97.19 81 ARG A O 1
ATOM 622 N N . ASN A 1 82 ? 7.070 2.199 -22.478 1.00 96.62 82 ASN A N 1
ATOM 623 C CA . ASN A 1 82 ? 8.114 1.328 -23.016 1.00 96.62 82 ASN A CA 1
ATOM 624 C C . ASN A 1 82 ? 8.122 -0.053 -22.343 1.00 96.62 82 ASN A C 1
ATOM 626 O O . ASN A 1 82 ? 8.285 -1.064 -23.023 1.00 96.62 82 ASN A O 1
ATOM 630 N N . ALA A 1 83 ? 7.918 -0.109 -21.023 1.00 96.06 83 ALA A N 1
ATOM 631 C CA . ALA A 1 83 ? 7.852 -1.359 -20.271 1.00 96.06 83 ALA A CA 1
ATOM 632 C C . ALA A 1 83 ? 6.729 -2.271 -20.785 1.00 96.06 83 ALA A C 1
ATOM 634 O O . ALA A 1 83 ? 6.984 -3.442 -21.056 1.00 96.06 83 ALA A O 1
ATOM 635 N N . PHE A 1 84 ? 5.524 -1.731 -21.000 1.00 96.12 84 PHE A N 1
ATOM 636 C CA . PHE A 1 84 ? 4.413 -2.479 -21.592 1.00 96.12 84 PHE A CA 1
ATOM 637 C C . PHE A 1 84 ? 4.728 -2.957 -23.015 1.00 96.12 84 PHE A C 1
ATOM 639 O O . PHE A 1 84 ? 4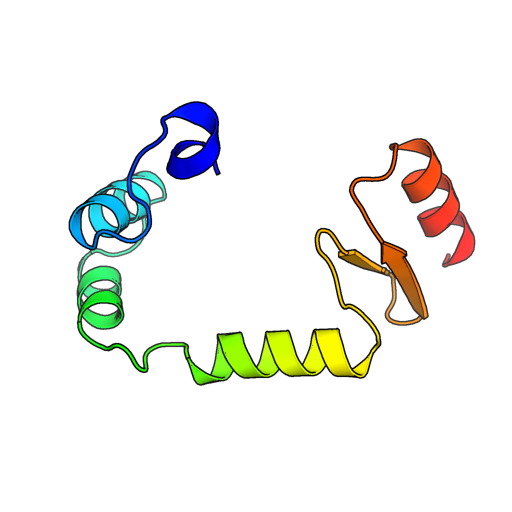.568 -4.139 -23.293 1.00 96.12 84 PHE A O 1
ATOM 646 N N . ALA A 1 85 ? 5.276 -2.095 -23.879 1.00 95.19 85 ALA A N 1
ATOM 647 C CA . ALA A 1 85 ? 5.657 -2.488 -25.241 1.00 95.19 85 ALA A CA 1
ATOM 648 C C . ALA A 1 85 ? 6.735 -3.594 -25.286 1.00 95.19 85 ALA A C 1
ATOM 650 O O . ALA A 1 85 ? 6.835 -4.324 -26.267 1.00 95.19 85 ALA A O 1
ATOM 651 N N . SER A 1 86 ? 7.559 -3.725 -24.239 1.00 93.12 86 SER A N 1
ATOM 652 C CA . SER A 1 86 ? 8.619 -4.741 -24.162 1.00 93.12 86 SER A CA 1
ATOM 653 C C . SER A 1 86 ? 8.150 -6.134 -23.724 1.00 93.12 86 SER A C 1
ATOM 655 O O . SER A 1 86 ? 8.895 -7.100 -23.889 1.00 93.12 86 SER A O 1
ATOM 657 N N . ILE A 1 87 ? 6.946 -6.248 -23.154 1.00 91.94 87 ILE A N 1
ATOM 658 C CA . ILE A 1 87 ? 6.409 -7.512 -22.622 1.00 91.94 87 ILE A CA 1
ATOM 659 C C . ILE A 1 87 ? 5.274 -8.097 -23.477 1.00 91.94 87 ILE A C 1
ATOM 661 O O . ILE A 1 87 ? 4.880 -9.239 -23.226 1.00 91.94 87 ILE A O 1
ATOM 665 N N . GLY A 1 88 ? 4.796 -7.368 -24.495 1.00 71.69 88 GLY A N 1
ATOM 666 C CA . GLY A 1 88 ? 3.786 -7.824 -25.457 1.00 71.69 88 GLY A CA 1
ATOM 667 C C . GLY A 1 88 ? 3.218 -6.703 -26.313 1.00 71.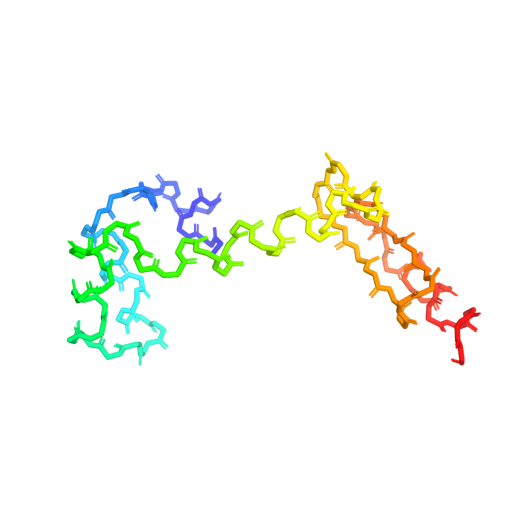69 88 GLY A C 1
ATOM 668 O O . GLY A 1 88 ? 2.675 -5.747 -25.721 1.00 71.69 88 GLY A O 1
#

Secondary structure (DSSP, 8-state):
-HHHHTS---TTSHHHHHHHHHHTT--HHHHHHHHH-TTTTHHHHHHHHHHHHHTT--SSSEEEETTTEEEESS--HHHHHHHHHHH-